Protein AF-A0A2D6AK06-F1 (afdb_monomer_lite)

Structure (mmCIF, N/CA/C/O backbone):
data_AF-A0A2D6AK06-F1
#
_entry.id   AF-A0A2D6AK06-F1
#
loop_
_atom_site.group_PDB
_atom_site.id
_atom_site.type_symbol
_atom_site.label_atom_id
_atom_site.label_alt_id
_atom_site.label_comp_id
_atom_site.label_asym_id
_atom_site.label_entity_id
_atom_site.label_seq_id
_atom_site.pdbx_PDB_ins_code
_atom_site.Cartn_x
_atom_site.Cartn_y
_atom_site.Cartn_z
_atom_site.occupancy
_atom_site.B_iso_or_equiv
_atom_site.auth_seq_id
_atom_site.auth_comp_id
_atom_site.auth_asym_id
_atom_site.auth_atom_id
_atom_site.pdbx_PDB_model_num
ATOM 1 N N . MET A 1 1 ? 34.545 17.286 21.687 1.00 47.78 1 MET A N 1
ATOM 2 C CA . MET A 1 1 ? 33.792 18.553 21.527 1.00 47.78 1 MET A CA 1
ATOM 3 C C . MET A 1 1 ? 34.232 19.224 20.239 1.00 47.78 1 MET A C 1
ATOM 5 O O . MET A 1 1 ? 35.390 19.595 20.132 1.00 47.78 1 MET A O 1
ATOM 9 N N . ILE A 1 2 ? 33.335 19.337 19.262 1.00 51.31 2 ILE A N 1
ATOM 10 C CA . ILE A 1 2 ? 33.600 20.011 17.983 1.00 51.31 2 ILE A CA 1
ATOM 11 C C . ILE A 1 2 ? 33.279 21.502 18.160 1.00 51.31 2 ILE A C 1
ATOM 13 O O . ILE A 1 2 ? 32.221 21.847 18.691 1.00 51.31 2 ILE A O 1
ATOM 17 N N . THR A 1 3 ? 34.194 22.385 17.761 1.00 62.72 3 THR A N 1
ATOM 18 C CA . THR A 1 3 ? 34.053 23.842 17.945 1.00 62.72 3 THR A CA 1
ATOM 19 C C . THR A 1 3 ? 32.986 24.443 17.017 1.00 62.72 3 THR A C 1
ATOM 21 O O . THR A 1 3 ? 32.652 23.880 15.972 1.00 62.72 3 THR A O 1
ATOM 24 N N . GLY A 1 4 ? 32.445 25.620 17.363 1.00 65.50 4 GLY A N 1
ATOM 25 C CA . GLY A 1 4 ? 31.363 26.273 16.603 1.00 65.50 4 GLY A CA 1
ATOM 26 C C . GLY A 1 4 ? 31.684 26.527 15.121 1.00 65.50 4 GLY A C 1
ATOM 27 O O . GLY A 1 4 ? 30.795 26.456 14.273 1.00 65.50 4 GLY A O 1
ATOM 28 N N . ARG A 1 5 ? 32.966 26.735 14.787 1.00 67.94 5 ARG A N 1
ATOM 29 C CA . ARG A 1 5 ? 33.444 26.908 13.405 1.00 67.94 5 ARG A CA 1
ATOM 30 C C . ARG A 1 5 ? 33.368 25.607 12.601 1.00 67.94 5 ARG A C 1
ATOM 32 O O . ARG A 1 5 ? 32.909 25.623 11.464 1.00 67.94 5 ARG A O 1
ATOM 39 N N . GLN A 1 6 ? 33.731 24.484 13.219 1.00 53.53 6 GLN A N 1
ATOM 40 C CA . GLN A 1 6 ? 33.636 23.155 12.612 1.00 53.53 6 GLN A CA 1
ATOM 41 C C . GLN A 1 6 ? 32.174 22.706 12.455 1.00 53.53 6 GLN A C 1
ATOM 43 O O . GLN A 1 6 ? 31.827 22.156 11.418 1.00 53.53 6 GLN A O 1
ATOM 48 N N . LYS A 1 7 ? 31.277 23.039 13.401 1.00 57.12 7 LYS A N 1
ATOM 49 C CA . LYS A 1 7 ? 29.822 22.815 13.242 1.00 57.12 7 LYS A CA 1
ATOM 50 C C . LYS A 1 7 ? 29.222 23.589 12.062 1.00 57.12 7 LYS A C 1
ATOM 52 O O . LYS A 1 7 ? 28.324 23.076 11.403 1.00 57.12 7 LYS A O 1
ATOM 57 N N . LYS A 1 8 ? 29.691 24.814 11.792 1.00 65.94 8 LYS A N 1
ATOM 58 C CA . LYS A 1 8 ? 29.211 25.634 10.665 1.00 65.94 8 LYS A CA 1
ATOM 59 C C . LYS A 1 8 ? 29.693 25.093 9.315 1.00 65.94 8 LYS A C 1
ATOM 61 O O . LYS A 1 8 ? 28.902 25.056 8.383 1.00 65.94 8 LYS A O 1
ATOM 66 N N . ILE A 1 9 ? 30.946 24.642 9.237 1.00 59.91 9 ILE A N 1
ATOM 67 C CA . ILE A 1 9 ? 31.516 24.023 8.029 1.00 59.91 9 ILE A CA 1
ATOM 68 C C . ILE A 1 9 ? 30.859 22.665 7.758 1.00 59.91 9 ILE A C 1
ATOM 70 O O . ILE A 1 9 ? 30.430 22.424 6.640 1.00 59.91 9 ILE A O 1
ATOM 74 N N . LEU A 1 10 ? 30.665 21.835 8.788 1.00 50.72 10 LEU A N 1
ATOM 75 C CA . LEU A 1 10 ? 29.945 20.566 8.661 1.00 50.72 10 LEU A CA 1
ATOM 76 C C . LEU A 1 10 ? 28.488 20.783 8.215 1.00 50.72 10 LEU A C 1
ATOM 78 O O . LEU A 1 10 ? 28.010 20.078 7.341 1.00 50.72 10 LEU A O 1
ATOM 82 N N . ARG A 1 11 ? 27.799 21.810 8.738 1.00 58.22 11 ARG A N 1
ATOM 83 C CA . ARG A 1 11 ? 26.451 22.183 8.265 1.00 58.22 11 ARG A CA 1
ATOM 84 C C . ARG A 1 11 ? 26.416 22.682 6.823 1.00 58.22 11 ARG A C 1
ATOM 86 O O . ARG A 1 11 ? 25.379 22.525 6.198 1.00 58.22 11 ARG A O 1
ATOM 93 N N . LEU A 1 12 ? 27.476 23.323 6.329 1.00 53.69 12 LEU A N 1
ATOM 94 C CA . LEU A 1 12 ? 27.554 23.815 4.948 1.00 53.69 12 LEU A CA 1
ATOM 95 C C . LEU A 1 12 ? 27.888 22.681 3.972 1.00 53.69 12 LEU A C 1
ATOM 97 O O . LEU A 1 12 ? 27.210 22.569 2.962 1.00 53.69 12 LEU A O 1
ATOM 101 N N . LEU A 1 13 ? 28.822 21.797 4.333 1.00 54.72 13 LEU A N 1
ATOM 102 C CA . LEU A 1 13 ? 29.155 20.593 3.561 1.00 54.72 13 LEU A CA 1
ATOM 103 C C . LEU A 1 13 ? 27.957 19.640 3.452 1.00 54.72 13 LEU A C 1
ATOM 105 O O . LEU A 1 13 ? 27.616 19.212 2.357 1.00 54.72 13 LEU A O 1
ATOM 109 N N . ILE A 1 14 ? 27.242 19.402 4.561 1.00 54.75 14 ILE A N 1
ATOM 110 C CA . ILE A 1 14 ? 26.002 18.606 4.551 1.00 54.75 14 ILE A CA 1
ATOM 111 C C . ILE A 1 14 ? 24.922 19.291 3.700 1.00 54.75 14 ILE A C 1
ATOM 113 O O . ILE A 1 14 ? 24.147 18.614 3.038 1.00 54.75 14 ILE A O 1
ATOM 117 N N . ARG A 1 15 ? 24.860 20.632 3.681 1.00 63.34 15 ARG A N 1
ATOM 118 C CA . ARG A 1 15 ? 23.885 21.363 2.856 1.00 63.34 15 ARG A CA 1
ATOM 119 C C . ARG A 1 15 ? 24.180 21.265 1.363 1.00 63.34 15 ARG A C 1
ATOM 121 O O . ARG A 1 15 ? 23.226 21.165 0.606 1.00 63.34 15 ARG A O 1
ATOM 128 N N . GLU A 1 16 ? 25.445 21.329 0.953 1.00 54.47 16 GLU A N 1
ATOM 129 C CA . GLU A 1 16 ? 25.831 21.221 -0.460 1.00 54.47 16 GLU A CA 1
ATOM 130 C C . GLU A 1 16 ? 25.631 19.795 -0.990 1.00 54.47 16 GLU A C 1
ATOM 132 O O . GLU A 1 16 ? 25.054 19.634 -2.063 1.00 54.47 16 GLU A O 1
ATOM 137 N N . GLU A 1 17 ? 25.968 18.758 -0.214 1.00 56.09 17 GLU A N 1
ATOM 138 C CA . GLU A 1 17 ? 25.681 17.367 -0.603 1.00 56.09 17 GLU A CA 1
ATOM 139 C C . GLU A 1 17 ? 24.170 17.060 -0.643 1.00 56.09 17 GLU A C 1
ATOM 141 O O . GLU A 1 17 ? 23.699 16.421 -1.586 1.00 56.09 17 GLU A O 1
ATOM 146 N N . LEU A 1 18 ? 23.369 17.583 0.300 1.00 51.53 18 LEU A N 1
ATOM 147 C CA . LEU A 1 18 ? 21.900 17.459 0.245 1.00 51.53 18 LEU A CA 1
ATOM 148 C C . LEU A 1 18 ? 21.260 18.263 -0.898 1.00 51.53 18 LEU A C 1
ATOM 150 O O . LEU A 1 18 ? 20.170 17.913 -1.348 1.00 51.53 18 LEU A O 1
ATOM 154 N N . MET A 1 19 ? 21.892 19.346 -1.359 1.00 48.19 19 MET A N 1
ATOM 155 C CA . MET A 1 19 ? 21.387 20.151 -2.477 1.00 48.19 19 MET A CA 1
ATOM 156 C C . MET A 1 19 ? 21.596 19.431 -3.815 1.00 48.19 19 MET A C 1
ATOM 158 O O . MET A 1 19 ? 20.706 19.458 -4.659 1.00 48.19 19 MET A O 1
ATOM 162 N N . LEU A 1 20 ? 22.704 18.697 -3.957 1.00 53.31 20 LEU A N 1
ATOM 163 C CA . LEU A 1 20 ? 22.965 17.831 -5.110 1.00 53.31 20 LEU A CA 1
ATOM 164 C C . LEU A 1 20 ? 22.015 16.620 -5.163 1.00 53.31 20 LEU A C 1
ATOM 166 O O . LEU A 1 20 ? 21.596 16.226 -6.244 1.00 53.31 20 LEU A O 1
ATOM 170 N N . LEU A 1 21 ? 21.600 16.074 -4.014 1.00 48.28 21 LEU A N 1
ATOM 171 C CA . LEU A 1 21 ? 20.617 14.979 -3.934 1.00 48.28 21 LEU A CA 1
ATOM 172 C C . LEU A 1 21 ? 19.186 15.401 -4.310 1.00 48.28 21 LEU A C 1
ATOM 174 O O . LEU A 1 21 ? 18.452 14.611 -4.900 1.00 48.28 21 LEU A O 1
ATOM 178 N N . LYS A 1 22 ? 18.793 16.648 -4.020 1.00 50.53 22 LYS A N 1
ATOM 179 C CA . LYS A 1 22 ? 17.475 17.187 -4.409 1.00 50.53 22 LYS A CA 1
ATOM 180 C C . LYS A 1 22 ? 17.372 17.505 -5.901 1.00 50.53 22 LYS A C 1
ATOM 182 O O . LYS A 1 22 ? 16.272 17.454 -6.438 1.00 50.53 22 LYS A O 1
ATOM 187 N N . GLU A 1 23 ? 18.496 17.778 -6.564 1.00 51.84 23 GLU A N 1
ATOM 188 C CA . GLU A 1 23 ? 18.560 17.867 -8.031 1.00 51.84 23 GLU A CA 1
ATOM 189 C C . GLU A 1 23 ? 18.801 16.505 -8.713 1.00 51.84 23 GLU A C 1
ATOM 191 O O . GLU A 1 23 ? 18.509 16.357 -9.898 1.00 51.84 23 GLU A O 1
ATOM 196 N N . ALA A 1 24 ? 19.281 15.487 -7.983 1.00 51.66 24 ALA A N 1
ATOM 197 C CA . ALA A 1 24 ? 19.562 14.152 -8.522 1.00 51.66 24 ALA A CA 1
ATOM 198 C C . ALA A 1 24 ? 18.315 13.281 -8.759 1.00 51.66 24 ALA A C 1
ATOM 200 O O . ALA A 1 24 ? 18.389 12.321 -9.529 1.00 51.66 24 ALA A O 1
ATOM 201 N N . ILE A 1 25 ? 17.160 13.607 -8.167 1.00 54.34 25 ILE A N 1
ATOM 202 C CA . ILE A 1 25 ? 15.891 13.063 -8.662 1.00 54.34 25 ILE A CA 1
ATOM 203 C C . ILE A 1 25 ? 15.470 13.944 -9.836 1.00 54.34 25 ILE A C 1
ATOM 205 O O . ILE A 1 25 ? 14.789 14.953 -9.661 1.00 54.34 25 ILE A O 1
ATOM 209 N N . ASN A 1 26 ? 15.907 13.560 -11.040 1.00 57.22 26 ASN A N 1
ATOM 210 C CA . ASN A 1 26 ? 15.436 14.159 -12.288 1.00 57.22 26 ASN A CA 1
ATOM 211 C C . ASN A 1 26 ? 13.893 14.250 -12.219 1.00 57.22 26 ASN A C 1
ATOM 213 O O . ASN A 1 26 ? 13.256 13.236 -11.918 1.00 57.22 26 ASN A O 1
ATOM 217 N N . PRO A 1 27 ? 13.267 15.415 -12.463 1.00 54.09 27 PRO A N 1
ATOM 218 C CA . PRO A 1 27 ? 11.811 15.545 -12.453 1.00 54.09 27 PRO A CA 1
ATOM 219 C C . PRO A 1 27 ? 11.120 14.529 -13.373 1.00 54.09 27 PRO A C 1
ATOM 221 O O . PRO A 1 27 ? 10.00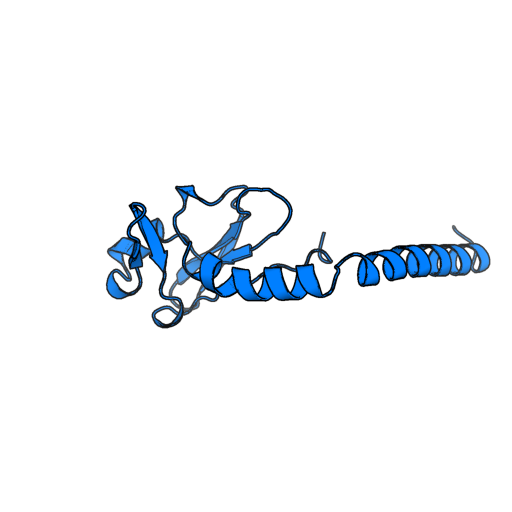9 14.110 -13.075 1.00 54.09 27 PRO A O 1
ATOM 224 N N . GLU A 1 28 ? 11.784 14.050 -14.426 1.00 48.34 28 GLU A N 1
ATOM 225 C CA . GLU A 1 28 ? 11.303 12.945 -15.262 1.00 48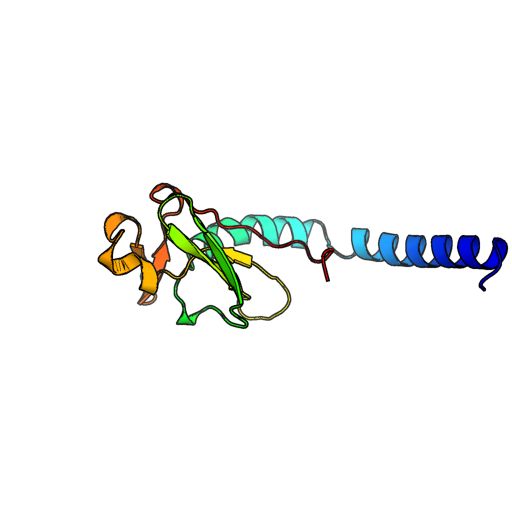.34 28 GLU A CA 1
ATOM 226 C C . GLU A 1 28 ? 11.226 11.615 -14.492 1.00 48.34 28 GLU A C 1
ATOM 228 O O . GLU A 1 28 ? 10.262 10.871 -14.652 1.00 48.34 28 GLU A O 1
ATOM 233 N N . VAL A 1 29 ? 12.186 11.336 -13.603 1.00 53.94 29 VAL A N 1
ATOM 234 C CA . VAL A 1 29 ? 12.172 10.173 -12.697 1.00 53.94 29 VAL A CA 1
ATOM 235 C C . VAL A 1 29 ? 11.131 10.363 -11.594 1.00 53.94 29 VAL A C 1
ATOM 237 O O . VAL A 1 29 ? 10.397 9.427 -11.301 1.00 53.94 29 VAL A O 1
ATOM 240 N N . ALA A 1 30 ? 10.990 11.563 -11.023 1.00 51.47 30 ALA A N 1
ATOM 241 C CA . ALA A 1 30 ? 9.943 11.844 -10.035 1.00 51.47 30 ALA A CA 1
ATOM 242 C C . ALA A 1 30 ? 8.530 11.691 -10.630 1.00 51.47 30 ALA A C 1
ATOM 244 O O . ALA A 1 30 ? 7.662 11.078 -10.014 1.00 51.47 30 ALA A O 1
ATOM 245 N N . ILE A 1 31 ? 8.306 12.192 -11.849 1.00 47.28 31 ILE A N 1
ATOM 246 C CA . ILE A 1 31 ? 7.042 12.041 -12.585 1.00 47.28 31 ILE A CA 1
ATOM 247 C C . ILE A 1 31 ? 6.802 10.571 -12.952 1.00 47.28 31 ILE A C 1
ATOM 249 O O . ILE A 1 31 ? 5.682 10.085 -12.789 1.00 47.28 31 ILE A O 1
ATOM 253 N N . ALA A 1 32 ? 7.833 9.842 -13.391 1.00 47.97 32 ALA A N 1
ATOM 254 C CA . ALA A 1 32 ? 7.728 8.409 -13.665 1.00 47.97 32 ALA A CA 1
ATOM 255 C C . ALA A 1 32 ? 7.387 7.602 -12.401 1.00 47.97 32 ALA A C 1
ATOM 257 O O . ALA A 1 32 ? 6.526 6.726 -12.454 1.00 47.97 32 ALA A O 1
ATOM 258 N N . LEU A 1 33 ? 7.993 7.927 -11.254 1.00 48.09 33 LEU A N 1
ATOM 259 C CA . LEU A 1 33 ? 7.681 7.305 -9.966 1.00 48.09 33 LEU A CA 1
ATOM 260 C C . LEU A 1 33 ? 6.245 7.615 -9.526 1.00 48.09 33 LEU A C 1
ATOM 262 O O . LEU A 1 33 ? 5.536 6.696 -9.133 1.00 48.09 33 LEU A O 1
ATOM 266 N N . ILE A 1 34 ? 5.770 8.859 -9.674 1.00 52.62 34 ILE A N 1
ATOM 267 C CA . ILE A 1 34 ? 4.367 9.223 -9.396 1.00 52.62 34 ILE A CA 1
ATOM 268 C C . ILE A 1 34 ? 3.400 8.436 -10.295 1.00 52.62 34 ILE A C 1
ATOM 270 O O . ILE A 1 34 ? 2.374 7.963 -9.813 1.00 52.62 34 ILE A O 1
ATOM 274 N N . GLY A 1 35 ? 3.729 8.250 -11.577 1.00 54.00 35 GLY A N 1
ATOM 275 C CA . GLY A 1 35 ? 2.943 7.426 -12.503 1.00 54.00 35 GLY A CA 1
ATOM 27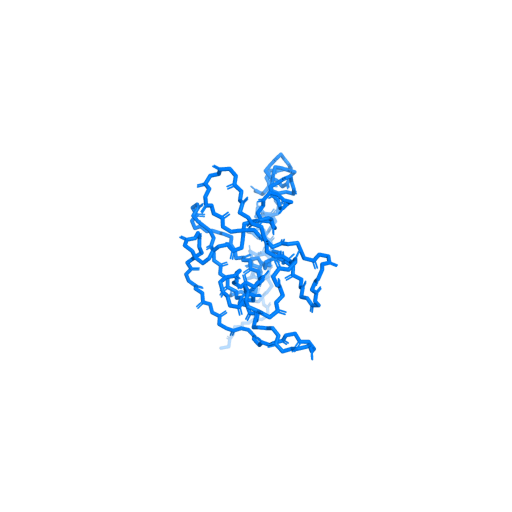6 C C . GLY A 1 35 ? 2.970 5.925 -12.185 1.00 54.00 35 GLY A C 1
ATOM 277 O O . GLY A 1 35 ? 2.023 5.220 -12.526 1.00 54.00 35 GLY A O 1
ATOM 278 N N . LEU A 1 36 ? 4.014 5.445 -11.502 1.00 54.06 36 LEU A N 1
ATOM 279 C CA . LEU A 1 36 ? 4.171 4.051 -11.088 1.00 54.06 36 LEU A CA 1
ATOM 280 C C . LEU A 1 36 ? 3.404 3.729 -9.789 1.00 54.06 36 LEU A C 1
ATOM 282 O O . LEU A 1 36 ? 2.993 2.582 -9.602 1.00 54.06 36 LEU A O 1
ATOM 286 N N . ILE A 1 37 ? 3.151 4.715 -8.915 1.00 56.34 37 ILE A N 1
ATOM 287 C CA . ILE A 1 37 ? 2.429 4.514 -7.641 1.00 56.34 37 ILE A CA 1
ATOM 288 C C . ILE A 1 37 ? 1.052 3.866 -7.837 1.00 56.34 37 ILE A C 1
ATOM 290 O O . ILE A 1 37 ? 0.801 2.871 -7.162 1.00 56.34 37 ILE A O 1
ATOM 294 N N . PRO A 1 38 ? 0.169 4.328 -8.747 1.00 57.22 38 PRO A N 1
ATOM 295 C CA . PRO A 1 38 ? -1.127 3.686 -8.962 1.00 57.22 38 PRO A CA 1
ATOM 296 C C . PRO A 1 38 ? -1.001 2.220 -9.393 1.00 57.22 38 PRO A C 1
ATOM 298 O O . PRO A 1 38 ? -1.762 1.377 -8.930 1.00 57.22 38 PRO A O 1
ATOM 301 N N . THR A 1 39 ? -0.017 1.899 -10.240 1.00 60.56 39 THR A N 1
ATOM 302 C CA . THR A 1 39 ? 0.274 0.521 -10.670 1.00 60.56 39 THR A CA 1
ATOM 303 C C . THR A 1 39 ? 0.877 -0.346 -9.571 1.00 60.56 39 THR A C 1
ATOM 305 O O . THR A 1 39 ? 0.674 -1.550 -9.594 1.00 60.56 39 THR A O 1
ATOM 308 N N . LEU A 1 40 ? 1.602 0.220 -8.606 1.00 58.59 40 LEU A N 1
ATOM 309 C CA . LEU A 1 40 ? 2.123 -0.539 -7.463 1.00 58.59 40 LEU A CA 1
ATOM 310 C C . LEU A 1 40 ? 1.105 -0.652 -6.328 1.00 58.59 40 LEU A C 1
ATOM 312 O O . LEU A 1 40 ? 1.098 -1.659 -5.627 1.00 58.59 40 LEU A O 1
ATOM 316 N N . ALA A 1 41 ? 0.211 0.326 -6.176 1.00 57.84 41 ALA A N 1
ATOM 317 C CA . ALA A 1 41 ? -0.901 0.271 -5.231 1.00 57.84 41 ALA A CA 1
ATOM 318 C C . ALA A 1 41 ? -1.856 -0.888 -5.556 1.00 57.84 41 ALA A C 1
ATOM 320 O O . ALA A 1 41 ? -2.464 -1.466 -4.656 1.00 57.84 41 ALA A O 1
ATOM 321 N N . THR A 1 42 ? -1.940 -1.295 -6.827 1.00 63.75 42 THR A N 1
ATOM 322 C CA . THR A 1 42 ? -2.644 -2.522 -7.204 1.00 63.75 42 THR A CA 1
ATOM 323 C C . THR A 1 42 ? -1.821 -3.783 -6.947 1.00 63.75 42 THR A C 1
ATOM 325 O O . THR A 1 42 ? -2.407 -4.848 -6.896 1.00 63.75 42 THR A O 1
ATOM 328 N N . LEU A 1 43 ? -0.510 -3.742 -6.702 1.00 75.25 43 LEU A N 1
ATOM 329 C CA . LEU A 1 43 ? 0.281 -4.938 -6.384 1.00 75.25 43 LEU A CA 1
ATOM 330 C C . LEU A 1 43 ? 0.355 -5.142 -4.867 1.00 75.25 43 LEU A C 1
ATOM 332 O O . LEU A 1 43 ? 1.188 -4.572 -4.166 1.00 75.25 43 LEU A O 1
ATOM 336 N N . SER A 1 44 ? -0.518 -5.992 -4.329 1.00 87.06 44 SER A N 1
ATOM 337 C CA . SER A 1 44 ? -0.516 -6.327 -2.894 1.00 87.06 44 SER A CA 1
ATOM 338 C C . SER A 1 44 ? -0.244 -7.795 -2.586 1.00 87.06 44 SER A C 1
ATOM 340 O O . SER A 1 44 ? -0.266 -8.203 -1.423 1.00 87.06 44 SER A O 1
ATOM 342 N N . ASP A 1 45 ? 0.086 -8.577 -3.608 1.00 93.56 45 ASP A N 1
ATOM 343 C CA . ASP A 1 45 ? 0.518 -9.960 -3.473 1.00 93.56 45 ASP A CA 1
ATOM 344 C C . ASP A 1 45 ? 1.833 -10.072 -2.683 1.00 93.56 45 ASP A C 1
ATOM 346 O O . ASP A 1 45 ? 2.850 -9.481 -3.048 1.00 93.56 45 ASP A O 1
ATOM 350 N N . ARG A 1 46 ? 1.840 -10.890 -1.625 1.00 94.06 46 ARG A N 1
ATOM 351 C CA . ARG A 1 46 ? 3.030 -11.191 -0.815 1.00 94.06 46 ARG A CA 1
ATOM 352 C C . ARG A 1 46 ? 4.218 -11.679 -1.646 1.00 94.06 46 ARG A C 1
ATOM 354 O O . ARG A 1 46 ? 5.348 -11.406 -1.268 1.00 94.06 46 ARG A O 1
ATOM 361 N N . ARG A 1 47 ? 3.995 -12.396 -2.754 1.00 93.75 47 ARG A N 1
ATOM 362 C CA . ARG A 1 47 ? 5.073 -12.944 -3.602 1.00 93.75 47 ARG A CA 1
ATOM 363 C C . ARG A 1 47 ? 5.907 -11.862 -4.286 1.00 93.75 47 ARG A C 1
ATOM 365 O O . ARG A 1 47 ? 7.026 -12.149 -4.686 1.00 93.75 47 ARG A O 1
ATOM 372 N N . LEU A 1 48 ? 5.358 -10.657 -4.427 1.00 91.81 48 LEU A N 1
ATOM 373 C CA . LEU A 1 48 ? 6.027 -9.517 -5.054 1.00 91.81 48 LEU A CA 1
ATOM 374 C C . LEU A 1 48 ? 6.793 -8.656 -4.037 1.00 91.81 48 LEU A C 1
ATOM 376 O O . LEU A 1 48 ? 7.517 -7.749 -4.432 1.00 91.81 48 LEU A O 1
ATOM 380 N N . LYS A 1 49 ? 6.622 -8.913 -2.735 1.00 92.94 49 LYS A N 1
ATOM 381 C CA . LYS A 1 49 ? 7.125 -8.067 -1.649 1.00 92.94 49 LYS A CA 1
ATOM 382 C C . LYS A 1 49 ? 8.291 -8.740 -0.935 1.00 92.94 49 LYS A C 1
ATOM 384 O O . LYS A 1 49 ? 8.224 -9.923 -0.608 1.00 92.94 49 LYS A O 1
ATOM 389 N N . HIS A 1 50 ? 9.324 -7.966 -0.624 1.00 92.12 50 HIS A N 1
ATOM 390 C CA . HIS A 1 50 ? 10.474 -8.406 0.168 1.00 92.12 50 HIS A CA 1
ATOM 391 C C . HIS A 1 50 ? 10.780 -7.426 1.310 1.00 92.12 50 HIS A C 1
ATOM 393 O O . HIS A 1 50 ? 10.181 -6.352 1.396 1.00 92.12 50 HIS A O 1
ATOM 399 N N . ASP A 1 51 ? 11.671 -7.828 2.224 1.00 93.44 51 ASP A N 1
ATOM 400 C CA . ASP A 1 51 ? 12.048 -7.063 3.427 1.00 93.44 51 ASP A CA 1
ATOM 401 C C . ASP A 1 51 ? 10.832 -6.558 4.224 1.00 93.44 51 ASP A C 1
ATOM 403 O O . ASP A 1 51 ? 10.737 -5.390 4.611 1.00 93.44 51 ASP A O 1
ATOM 407 N N . IL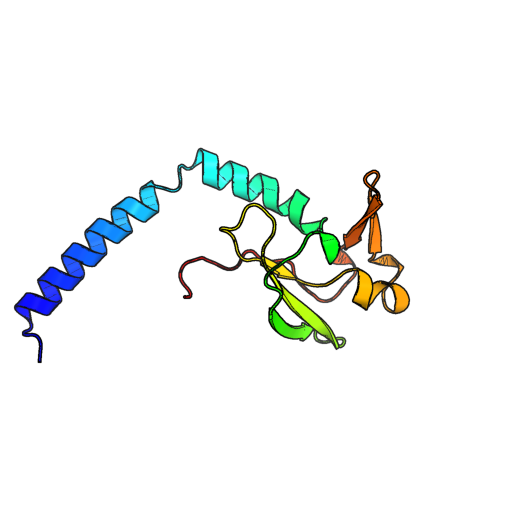E A 1 52 ? 9.864 -7.458 4.414 1.00 94.88 52 ILE A N 1
ATOM 408 C CA . ILE A 1 52 ? 8.557 -7.172 5.007 1.00 94.88 52 ILE A CA 1
ATOM 409 C C . ILE A 1 52 ? 8.713 -6.984 6.521 1.00 94.88 52 ILE A C 1
ATOM 411 O O . ILE A 1 52 ? 9.016 -7.930 7.249 1.00 94.88 52 ILE A O 1
ATOM 415 N N . LEU A 1 53 ? 8.459 -5.768 6.998 1.00 95.50 53 LEU A N 1
ATOM 416 C CA . LEU A 1 53 ? 8.494 -5.386 8.408 1.00 95.50 53 LEU A CA 1
ATOM 417 C C . LEU A 1 53 ? 7.079 -5.031 8.896 1.00 95.50 53 LEU A C 1
ATOM 419 O O . LEU A 1 53 ? 6.404 -4.235 8.246 1.00 95.50 53 LEU A O 1
ATOM 423 N N . PRO A 1 54 ? 6.601 -5.570 10.030 1.00 96.62 54 PRO A N 1
ATOM 424 C CA . PRO A 1 54 ? 5.282 -5.237 10.571 1.00 96.62 54 PRO A CA 1
ATOM 425 C C . PRO A 1 54 ? 5.273 -3.839 11.204 1.00 96.62 54 PRO A C 1
ATOM 427 O O . PRO A 1 54 ? 6.098 -3.552 12.067 1.00 96.62 54 PRO A O 1
ATOM 430 N N . MET A 1 55 ? 4.316 -2.992 10.816 1.00 95.94 55 MET A N 1
ATOM 431 C CA . MET A 1 55 ? 4.192 -1.596 11.276 1.00 95.94 55 MET A CA 1
ATOM 432 C C . MET A 1 55 ? 3.029 -1.367 12.246 1.00 95.94 55 MET A C 1
ATOM 434 O O . MET A 1 55 ? 2.955 -0.325 12.891 1.00 95.94 55 MET A O 1
ATOM 438 N N . GLY A 1 56 ? 2.111 -2.328 12.358 1.00 96.44 56 GLY A N 1
ATOM 439 C CA . GLY A 1 56 ? 0.929 -2.221 13.208 1.00 96.44 56 GLY A CA 1
ATOM 440 C C . GLY A 1 56 ? -0.321 -2.717 12.497 1.00 96.44 56 GLY A C 1
ATOM 441 O O . GLY A 1 56 ? -0.245 -3.602 11.643 1.00 96.44 56 GLY A O 1
ATOM 442 N N . LYS A 1 57 ? -1.475 -2.164 12.876 1.00 97.88 57 LYS A N 1
ATOM 443 C CA . LYS A 1 57 ? -2.778 -2.539 12.322 1.00 97.88 57 LYS A CA 1
ATOM 444 C C . LYS A 1 57 ? -3.639 -1.318 12.011 1.00 97.88 57 LYS A C 1
ATOM 446 O O . LYS A 1 57 ? -3.501 -0.297 12.682 1.00 97.88 57 LYS A O 1
ATOM 451 N N . SER A 1 58 ? -4.539 -1.457 11.040 1.00 96.81 58 SER A N 1
ATOM 452 C CA . SER A 1 58 ? -5.619 -0.502 10.779 1.00 96.81 58 SER A CA 1
ATOM 453 C C . SER A 1 58 ? -6.642 -0.470 11.930 1.00 96.81 58 SER A C 1
ATOM 455 O O . SER A 1 58 ? -6.642 -1.382 12.768 1.00 96.81 58 SER A O 1
ATOM 457 N N . PRO A 1 59 ? -7.540 0.534 11.987 1.00 97.06 59 PRO A N 1
ATOM 458 C CA . PRO A 1 59 ? -8.645 0.573 12.950 1.00 97.06 59 PRO A CA 1
ATOM 459 C C . PRO A 1 59 ? -9.505 -0.702 13.012 1.00 97.06 59 PRO A C 1
ATOM 461 O O . PRO A 1 59 ? -9.934 -1.090 14.101 1.00 97.06 59 PRO A O 1
ATOM 464 N N . THR A 1 60 ? -9.733 -1.381 11.887 1.00 94.81 60 THR A N 1
ATOM 465 C CA . THR A 1 60 ? -10.474 -2.655 11.815 1.00 94.81 60 THR A CA 1
ATOM 466 C C . THR A 1 60 ? -9.600 -3.884 12.079 1.00 94.81 60 THR A C 1
ATOM 468 O O . THR A 1 60 ? -10.112 -4.999 12.187 1.00 94.81 60 THR A O 1
ATOM 471 N N . GLY A 1 61 ? -8.289 -3.702 12.246 1.00 96.38 61 GLY A N 1
ATOM 472 C CA . GLY A 1 61 ? -7.356 -4.761 12.620 1.00 96.38 61 GLY A CA 1
ATOM 473 C C . GLY A 1 61 ? -6.602 -5.408 11.458 1.00 96.38 61 GLY A C 1
ATOM 474 O O . GLY A 1 61 ? -5.971 -6.448 11.676 1.00 96.38 61 GLY A O 1
ATOM 475 N N . ILE A 1 62 ? -6.620 -4.816 10.260 1.00 97.81 62 ILE A N 1
ATOM 476 C CA . ILE A 1 62 ? -5.826 -5.277 9.111 1.00 97.81 62 ILE A CA 1
ATOM 477 C C . ILE A 1 62 ? -4.347 -5.005 9.382 1.00 97.81 62 ILE A C 1
ATOM 479 O O . ILE A 1 62 ? -3.981 -3.894 9.753 1.00 97.81 62 ILE A O 1
ATOM 483 N N . ASN A 1 63 ? -3.479 -6.001 9.198 1.00 98.00 63 ASN A N 1
ATOM 484 C CA . ASN A 1 63 ? -2.042 -5.820 9.402 1.00 98.00 63 ASN A CA 1
ATOM 485 C C . ASN A 1 63 ? -1.443 -4.880 8.344 1.00 98.00 63 ASN A C 1
ATOM 487 O O . ASN A 1 63 ? -1.693 -5.031 7.145 1.00 98.00 63 ASN A O 1
ATOM 491 N N . ILE A 1 64 ? -0.607 -3.947 8.799 1.00 97.44 64 ILE A N 1
ATOM 492 C CA . ILE A 1 64 ? 0.125 -2.999 7.958 1.00 97.44 64 ILE A CA 1
ATOM 493 C C . ILE A 1 64 ? 1.606 -3.353 8.008 1.00 97.44 64 ILE A C 1
ATOM 495 O O . ILE A 1 64 ? 2.175 -3.583 9.079 1.00 97.44 64 ILE A O 1
ATOM 499 N N . TYR A 1 65 ? 2.234 -3.356 6.841 1.00 96.88 65 TYR A N 1
ATOM 500 C CA . TYR A 1 65 ? 3.628 -3.713 6.648 1.00 96.88 65 TYR A CA 1
ATOM 501 C C . TYR A 1 65 ? 4.370 -2.622 5.906 1.00 96.88 65 TYR A C 1
ATOM 503 O O . TYR A 1 65 ? 3.790 -1.924 5.081 1.00 96.88 65 TYR A O 1
ATOM 511 N N . GLU A 1 66 ? 5.669 -2.543 6.145 1.00 95.12 66 GLU A N 1
ATOM 512 C CA . GLU A 1 66 ? 6.600 -1.813 5.308 1.00 95.12 66 GLU A CA 1
ATOM 513 C C . GLU A 1 66 ? 7.490 -2.805 4.561 1.00 95.12 66 GLU A C 1
ATOM 515 O O . GLU A 1 66 ? 8.064 -3.707 5.168 1.00 95.12 66 GLU A O 1
ATOM 520 N N . PHE A 1 67 ? 7.582 -2.674 3.247 1.00 93.88 67 PHE A N 1
ATOM 521 C CA . PHE A 1 67 ? 8.219 -3.642 2.358 1.00 93.88 67 PHE A CA 1
ATOM 522 C C . PHE A 1 67 ? 8.849 -2.933 1.160 1.00 93.88 67 PHE A C 1
ATOM 524 O O . PHE A 1 67 ? 8.686 -1.729 0.966 1.00 93.88 67 PHE A O 1
ATOM 531 N N . SER A 1 68 ? 9.551 -3.699 0.342 1.00 90.62 68 SER A N 1
ATOM 532 C CA . SER A 1 68 ? 10.129 -3.245 -0.918 1.00 90.62 68 SER A CA 1
ATOM 533 C C . SER A 1 68 ? 9.626 -4.125 -2.066 1.00 90.62 68 SER A C 1
ATOM 535 O O . SER A 1 68 ? 9.271 -5.289 -1.853 1.00 90.62 68 SER A O 1
ATOM 537 N N . PHE A 1 69 ? 9.580 -3.557 -3.270 1.00 86.50 69 PHE A N 1
ATOM 538 C CA . PHE A 1 69 ? 9.470 -4.314 -4.519 1.00 86.50 69 PHE A CA 1
ATOM 539 C C . PHE A 1 69 ? 10.845 -4.396 -5.176 1.00 86.50 69 PHE A C 1
ATOM 541 O O . PHE A 1 69 ? 11.683 -3.516 -4.969 1.00 86.50 69 PHE A O 1
ATOM 548 N N . GLU A 1 70 ? 11.050 -5.408 -6.016 1.00 77.56 70 GLU A N 1
ATOM 549 C CA . GLU A 1 70 ? 12.226 -5.448 -6.877 1.00 77.56 70 GLU A CA 1
ATOM 550 C C . GLU A 1 70 ? 12.071 -4.478 -8.067 1.00 77.56 70 GLU A C 1
ATOM 552 O O . GLU A 1 70 ? 10.984 -4.391 -8.647 1.00 77.56 70 GLU A O 1
ATOM 557 N N . PRO A 1 71 ? 13.148 -3.783 -8.483 1.00 69.25 71 PRO A N 1
ATOM 558 C CA . PRO A 1 71 ? 14.468 -3.744 -7.851 1.00 69.25 71 PRO A CA 1
ATOM 559 C C . PRO A 1 71 ? 14.478 -2.909 -6.556 1.00 69.25 71 PRO A C 1
ATOM 561 O O . PRO A 1 71 ? 13.780 -1.905 -6.438 1.00 69.25 71 PRO A O 1
ATOM 564 N N . ALA A 1 72 ? 15.320 -3.312 -5.599 1.00 68.25 72 ALA A N 1
ATOM 565 C CA . ALA A 1 72 ? 15.438 -2.650 -4.301 1.00 68.25 72 ALA A CA 1
ATOM 566 C C . ALA A 1 72 ? 15.838 -1.165 -4.425 1.00 68.25 72 ALA A C 1
ATOM 568 O O . ALA A 1 72 ? 16.640 -0.795 -5.283 1.00 68.25 72 ALA A O 1
ATOM 569 N N . GLY A 1 73 ? 15.317 -0.320 -3.529 1.00 74.44 73 GLY A N 1
ATOM 570 C CA . GLY A 1 73 ? 15.657 1.109 -3.467 1.00 74.44 73 GLY A CA 1
ATOM 571 C C . GLY A 1 73 ? 14.516 2.012 -3.004 1.00 74.44 73 GLY A C 1
ATOM 572 O O . GLY A 1 73 ? 14.775 3.118 -2.546 1.00 74.44 73 GLY A O 1
ATOM 573 N N . GLN A 1 74 ? 13.271 1.529 -3.060 1.00 85.50 74 GLN A N 1
ATOM 574 C CA . GLN A 1 74 ? 12.099 2.237 -2.549 1.00 85.50 74 GLN A CA 1
ATOM 575 C C . GLN A 1 74 ? 11.357 1.385 -1.517 1.00 85.50 74 GLN A C 1
ATOM 577 O O . GLN A 1 74 ? 11.058 0.215 -1.763 1.00 85.50 74 GLN A O 1
ATOM 582 N N . ARG A 1 75 ? 11.042 1.999 -0.373 1.00 89.88 75 ARG A N 1
ATOM 583 C CA . ARG A 1 75 ? 10.203 1.435 0.689 1.00 89.88 75 ARG A CA 1
ATOM 584 C C . ARG A 1 75 ? 8.747 1.854 0.488 1.00 89.88 75 ARG A C 1
ATOM 586 O O . ARG A 1 75 ? 8.470 3.006 0.151 1.00 89.88 75 ARG A O 1
ATOM 593 N N . TYR A 1 76 ? 7.831 0.930 0.724 1.00 91.88 76 TYR A N 1
ATOM 594 C CA . TYR A 1 76 ? 6.388 1.123 0.632 1.00 91.88 76 TYR A CA 1
ATOM 595 C C . TYR A 1 76 ? 5.733 0.648 1.915 1.00 91.88 76 TYR A C 1
ATOM 597 O O . TYR A 1 76 ? 6.228 -0.283 2.549 1.00 91.88 76 TYR A O 1
ATOM 605 N N . ARG A 1 77 ? 4.596 1.237 2.267 1.00 94.62 77 ARG A N 1
ATOM 606 C CA . ARG A 1 77 ? 3.744 0.797 3.367 1.00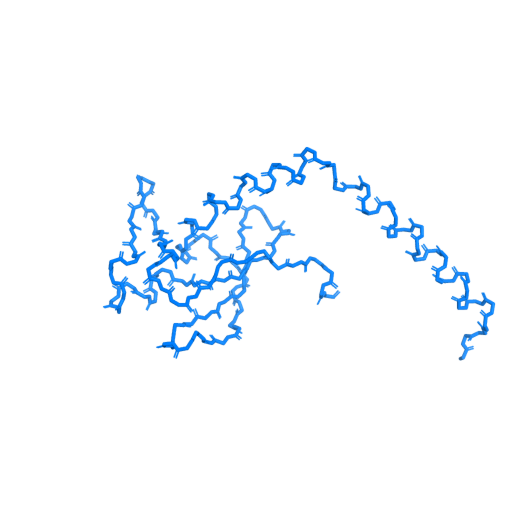 94.62 77 ARG A CA 1
ATOM 607 C C . ARG A 1 77 ? 2.391 0.354 2.827 1.00 94.62 77 ARG A C 1
ATOM 609 O O . ARG A 1 77 ? 1.839 1.002 1.948 1.00 94.62 77 ARG A O 1
ATOM 616 N N . GLY A 1 78 ? 1.869 -0.766 3.321 1.00 95.12 78 GLY A N 1
ATOM 617 C CA . GLY A 1 78 ? 0.595 -1.317 2.861 1.00 95.12 78 GLY A CA 1
ATOM 618 C C . GLY A 1 78 ? 0.283 -2.705 3.423 1.00 95.12 78 GLY A C 1
ATOM 619 O O . GLY A 1 78 ? 0.924 -3.166 4.363 1.00 95.12 78 GLY A O 1
ATOM 620 N N . VAL A 1 79 ? -0.699 -3.390 2.837 1.00 97.00 79 VAL A N 1
ATOM 621 C CA . VAL A 1 79 ? -1.230 -4.671 3.339 1.00 97.00 79 VAL A CA 1
ATOM 622 C C . VAL A 1 79 ? -0.687 -5.866 2.549 1.00 97.00 79 VAL A C 1
ATOM 624 O O . VAL A 1 79 ? -0.098 -5.700 1.481 1.00 97.00 79 VAL A O 1
ATOM 627 N N . MET A 1 80 ? -0.895 -7.091 3.034 1.00 97.19 80 MET A N 1
ATOM 628 C CA . MET A 1 80 ? -0.710 -8.308 2.232 1.00 97.19 80 MET A CA 1
ATOM 629 C C . MET A 1 80 ? -2.071 -8.855 1.798 1.00 97.19 80 MET A C 1
ATOM 631 O O . MET A 1 80 ? -2.893 -9.200 2.645 1.00 97.19 80 MET A O 1
ATOM 635 N N . ALA A 1 81 ? -2.295 -8.991 0.488 1.00 96.62 81 ALA A N 1
ATOM 636 C CA . ALA A 1 81 ? -3.574 -9.448 -0.064 1.00 96.62 81 ALA A CA 1
ATOM 637 C C . ALA A 1 81 ? -3.998 -10.819 0.491 1.00 96.62 81 ALA A C 1
ATOM 639 O O . ALA A 1 81 ? -5.165 -11.044 0.797 1.00 96.62 81 ALA A O 1
ATOM 640 N N . GLN A 1 82 ? -3.029 -11.720 0.683 1.00 96.19 82 GLN A N 1
ATOM 641 C CA . GLN A 1 82 ? -3.263 -13.062 1.217 1.00 96.19 82 GLN A CA 1
ATOM 642 C C . GLN A 1 82 ? -3.831 -13.069 2.640 1.00 96.19 82 GLN A C 1
ATOM 644 O O . GLN A 1 82 ? -4.483 -14.038 3.007 1.00 96.19 82 GLN A O 1
ATOM 649 N N . GLU A 1 83 ? -3.578 -12.036 3.448 1.00 96.75 83 GLU A N 1
ATOM 650 C CA . GLU A 1 83 ? -4.048 -11.991 4.841 1.00 96.75 83 GLU A CA 1
ATOM 651 C C . GLU A 1 83 ? -5.476 -11.473 4.974 1.00 96.75 83 GLU A C 1
ATOM 653 O O . GLU A 1 83 ? -6.133 -11.719 5.984 1.00 96.75 83 GLU A O 1
ATOM 658 N N . ILE A 1 84 ? -5.964 -10.762 3.957 1.00 95.88 84 ILE A N 1
ATOM 659 C CA . ILE A 1 84 ? -7.311 -10.193 3.958 1.00 95.88 84 ILE A CA 1
ATOM 660 C C . ILE A 1 84 ? -8.261 -10.921 3.007 1.00 95.88 84 ILE A C 1
ATOM 662 O O . ILE A 1 84 ? -9.422 -10.542 2.923 1.00 95.88 84 ILE A O 1
ATOM 666 N N . LEU A 1 85 ? -7.806 -11.976 2.322 1.00 94.88 85 LEU A N 1
ATOM 667 C CA . LEU A 1 85 ? -8.607 -12.716 1.343 1.00 94.88 85 LEU A CA 1
ATOM 668 C C . LEU A 1 85 ? -9.911 -13.262 1.948 1.00 94.88 85 LEU A C 1
ATOM 670 O O . LEU A 1 85 ? -10.965 -13.156 1.329 1.00 94.88 85 LEU A O 1
ATOM 674 N N . ASP A 1 86 ? -9.845 -13.783 3.175 1.00 93.06 86 ASP A N 1
ATOM 675 C CA . ASP A 1 86 ? -11.004 -14.378 3.849 1.00 93.06 86 ASP A CA 1
ATOM 676 C C . ASP A 1 86 ? -11.903 -13.330 4.524 1.00 93.06 86 ASP A C 1
ATOM 678 O O . ASP A 1 86 ? -13.113 -13.520 4.638 1.00 93.06 86 ASP A O 1
ATOM 682 N N . THR A 1 87 ? -11.323 -12.220 4.990 1.00 95.12 87 THR A N 1
ATOM 683 C CA . THR A 1 87 ? -12.040 -11.196 5.773 1.00 95.12 87 THR A CA 1
ATOM 684 C C . THR A 1 87 ? -12.604 -10.070 4.908 1.00 95.12 87 THR A C 1
ATOM 686 O O . THR A 1 87 ? -13.673 -9.546 5.209 1.00 95.12 87 THR A O 1
ATOM 689 N N . HIS A 1 88 ? -11.917 -9.729 3.818 1.00 95.88 88 HIS A N 1
ATOM 690 C CA . HIS A 1 88 ? -12.271 -8.677 2.865 1.00 95.88 88 HIS A CA 1
ATOM 691 C C . HIS A 1 88 ? -12.171 -9.196 1.417 1.00 95.88 88 HIS A C 1
ATOM 693 O O . HIS A 1 88 ? -11.467 -8.606 0.594 1.00 95.88 88 HIS A O 1
ATOM 699 N N . PRO A 1 89 ? -12.886 -10.279 1.053 1.00 95.38 89 PRO A N 1
ATOM 700 C CA . PRO A 1 89 ? -12.771 -10.894 -0.273 1.00 95.38 89 PRO A CA 1
ATOM 701 C C . PRO A 1 89 ? -13.110 -9.920 -1.409 1.00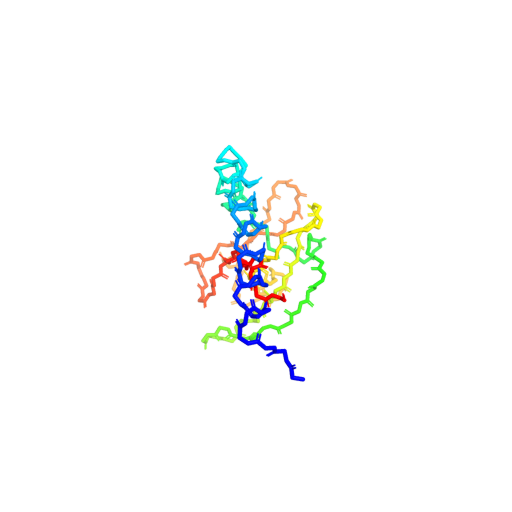 95.38 89 PRO A C 1
ATOM 703 O O . PRO A 1 89 ? -12.501 -9.966 -2.471 1.00 95.38 89 PRO A O 1
ATOM 706 N N . ASN A 1 90 ? -14.032 -8.981 -1.173 1.00 94.69 90 ASN A N 1
ATOM 707 C CA . ASN A 1 90 ? -14.409 -7.961 -2.154 1.00 94.69 90 ASN A CA 1
ATOM 708 C C . ASN A 1 90 ? -13.312 -6.914 -2.394 1.00 94.69 90 ASN A C 1
ATOM 710 O O . ASN A 1 90 ? -13.357 -6.218 -3.408 1.00 94.69 90 ASN A O 1
ATOM 714 N N . ALA A 1 91 ? -12.337 -6.785 -1.496 1.00 95.50 91 ALA A N 1
ATOM 715 C CA . ALA A 1 91 ? -11.203 -5.891 -1.680 1.00 95.50 91 ALA A CA 1
ATOM 716 C C . ALA A 1 91 ? -10.075 -6.550 -2.483 1.00 95.50 91 ALA A C 1
ATOM 718 O O . ALA A 1 91 ? -9.223 -5.837 -3.000 1.00 95.50 91 ALA A O 1
ATOM 719 N N . VAL A 1 92 ? -10.062 -7.880 -2.627 1.00 96.19 92 VAL A N 1
ATOM 720 C CA . VAL A 1 92 ? -8.989 -8.601 -3.321 1.00 96.19 92 VAL A CA 1
ATOM 721 C C . VAL A 1 92 ? -9.421 -8.992 -4.732 1.00 96.19 92 VAL A C 1
ATOM 723 O O . VAL A 1 92 ? -10.517 -9.508 -4.945 1.00 96.19 92 VAL A O 1
ATOM 726 N N . VAL A 1 93 ? -8.550 -8.771 -5.714 1.00 94.06 93 VAL A N 1
ATOM 727 C CA . VAL A 1 93 ? -8.719 -9.288 -7.080 1.00 94.06 93 VAL A CA 1
ATOM 728 C C . VAL A 1 93 ? -7.482 -10.022 -7.553 1.00 94.06 93 VAL A C 1
ATOM 730 O O . VAL A 1 93 ? -6.399 -9.845 -7.006 1.00 94.06 93 VAL A O 1
ATOM 733 N N . ILE A 1 94 ? -7.658 -10.863 -8.566 1.00 93.19 94 ILE A N 1
ATOM 734 C CA . ILE A 1 94 ? -6.567 -11.508 -9.291 1.00 93.19 94 ILE A CA 1
ATOM 735 C C . ILE A 1 94 ? -6.419 -10.760 -10.610 1.00 93.19 94 ILE A C 1
ATOM 737 O O . ILE A 1 94 ? -7.395 -10.641 -11.352 1.00 93.19 94 ILE A O 1
ATOM 741 N N . ASN A 1 95 ? -5.226 -10.244 -10.876 1.00 86.56 95 ASN A N 1
ATOM 742 C CA . ASN A 1 95 ? -4.891 -9.630 -12.155 1.00 86.56 95 ASN A CA 1
ATOM 743 C C . ASN A 1 95 ? -4.634 -10.714 -13.219 1.00 86.56 95 ASN A C 1
ATOM 745 O O . ASN A 1 95 ? -4.435 -11.886 -12.895 1.00 86.56 95 ASN A O 1
ATOM 749 N N . ASP A 1 96 ? -4.586 -10.325 -14.494 1.00 88.12 96 ASP A N 1
ATOM 750 C CA . ASP A 1 96 ? -4.365 -11.253 -15.619 1.00 88.12 96 ASP A CA 1
ATOM 751 C C . ASP A 1 96 ? -3.021 -12.010 -15.542 1.00 88.12 96 ASP A C 1
ATOM 753 O O . ASP A 1 96 ? -2.860 -13.073 -16.140 1.00 88.12 96 ASP A O 1
ATOM 757 N N . ASP A 1 97 ? -2.062 -11.484 -14.779 1.00 85.19 97 ASP A N 1
ATOM 758 C CA . ASP A 1 97 ? -0.757 -12.091 -14.498 1.00 85.19 97 ASP A CA 1
ATOM 759 C C . ASP A 1 97 ? -0.787 -13.140 -13.363 1.00 85.19 97 ASP A C 1
ATOM 761 O O . ASP A 1 97 ? 0.225 -13.783 -13.074 1.00 85.19 97 ASP A O 1
ATOM 765 N N . GLY A 1 98 ? -1.945 -13.349 -12.729 1.00 90.62 98 GLY A N 1
ATOM 766 C CA . GLY A 1 98 ? -2.135 -14.314 -11.649 1.00 90.62 98 GLY A CA 1
ATOM 767 C C . GLY A 1 98 ? -1.654 -13.837 -10.275 1.00 90.62 98 GLY A C 1
ATOM 768 O O . GLY A 1 98 ? -1.569 -14.658 -9.349 1.00 90.62 98 GLY A O 1
ATOM 769 N N . PHE A 1 99 ? -1.331 -12.551 -10.112 1.00 94.00 99 PHE A N 1
ATOM 770 C CA . PHE A 1 99 ? -1.020 -11.946 -8.815 1.00 94.00 99 PHE A CA 1
ATOM 771 C C . PHE A 1 99 ? -2.240 -11.283 -8.176 1.00 94.00 99 PHE A C 1
ATOM 773 O O . PHE A 1 99 ? -3.145 -10.790 -8.852 1.00 94.00 99 PHE A O 1
ATOM 780 N N . TYR A 1 100 ? -2.263 -11.280 -6.843 1.00 94.69 100 TYR A N 1
ATOM 781 C CA . TYR A 1 100 ? -3.295 -10.590 -6.087 1.00 94.69 100 TYR A CA 1
ATOM 782 C C . TYR A 1 100 ? -3.075 -9.077 -6.035 1.00 94.69 100 TYR A C 1
ATOM 784 O O . TYR A 1 100 ? -1.977 -8.569 -5.792 1.00 94.69 100 TYR A O 1
ATOM 792 N N . ALA A 1 101 ? -4.188 -8.371 -6.146 1.00 92.88 101 ALA A N 1
ATOM 793 C CA . ALA A 1 101 ? -4.304 -6.938 -6.021 1.00 92.88 101 ALA A CA 1
ATOM 794 C C . ALA A 1 101 ? -5.320 -6.566 -4.949 1.00 92.88 101 ALA A C 1
ATOM 796 O O . ALA A 1 101 ? -6.250 -7.326 -4.684 1.00 92.88 101 ALA A O 1
ATOM 797 N N . VAL A 1 102 ? -5.145 -5.395 -4.334 1.00 93.88 102 VAL A N 1
ATOM 798 C CA . VAL A 1 102 ? -6.061 -4.880 -3.309 1.00 93.88 102 VAL A CA 1
ATOM 799 C C . VAL A 1 102 ? -6.666 -3.561 -3.774 1.00 93.88 102 VAL A C 1
ATOM 801 O O . VAL A 1 102 ? -5.955 -2.628 -4.138 1.00 93.88 102 VAL A O 1
ATOM 804 N N . ARG A 1 103 ? -7.996 -3.472 -3.743 1.00 94.19 103 ARG A N 1
ATOM 805 C CA . ARG A 1 103 ? -8.741 -2.217 -3.841 1.00 94.19 103 ARG A CA 1
ATOM 806 C C . ARG A 1 103 ? -8.693 -1.516 -2.491 1.00 94.19 103 ARG A C 1
ATOM 808 O O . ARG A 1 103 ? -9.532 -1.757 -1.631 1.00 94.19 103 ARG A O 1
ATOM 815 N N . TYR A 1 104 ? -7.718 -0.632 -2.326 1.00 92.62 104 TYR A N 1
ATOM 816 C CA . TYR A 1 104 ? -7.532 0.134 -1.093 1.00 92.62 104 TYR A CA 1
ATOM 817 C C . TYR A 1 104 ? -8.741 1.009 -0.721 1.00 92.62 104 TYR A C 1
ATOM 819 O O . TYR A 1 104 ? -8.976 1.249 0.453 1.00 92.62 104 TYR A O 1
ATOM 827 N N . SER A 1 105 ? -9.582 1.392 -1.689 1.00 93.88 105 SER A N 1
ATOM 828 C CA . SER A 1 105 ? -10.851 2.093 -1.432 1.00 93.88 105 SER A CA 1
ATOM 829 C C . SER A 1 105 ? -11.904 1.264 -0.681 1.00 93.88 105 SER A C 1
ATOM 831 O O . SER A 1 105 ? -12.899 1.823 -0.233 1.00 93.88 105 SER A O 1
ATOM 833 N N . GLU A 1 106 ? -11.719 -0.055 -0.581 1.00 95.44 106 GLU A N 1
ATOM 834 C CA . GLU A 1 106 ? -12.654 -1.000 0.048 1.00 95.44 106 GLU A CA 1
ATOM 835 C C . GLU A 1 106 ? -12.188 -1.452 1.446 1.00 95.44 106 GLU A C 1
ATOM 837 O O . GLU A 1 106 ? -12.809 -2.327 2.052 1.00 95.44 106 GLU A O 1
ATOM 842 N N . ILE A 1 107 ? -11.079 -0.900 1.952 1.00 95.50 107 ILE A N 1
ATOM 843 C CA . ILE A 1 107 ? -10.508 -1.209 3.271 1.00 95.50 107 ILE A CA 1
ATOM 844 C C . ILE A 1 107 ? -10.082 0.072 3.993 1.00 95.50 107 ILE A C 1
ATOM 846 O O . ILE A 1 107 ? -9.939 1.127 3.387 1.00 95.50 107 ILE A O 1
ATOM 850 N N . ASP A 1 108 ? -9.862 -0.016 5.303 1.00 96.44 108 ASP A N 1
ATOM 851 C CA . ASP A 1 108 ? -9.428 1.104 6.147 1.00 96.44 108 ASP A CA 1
ATOM 852 C C . ASP A 1 108 ? -7.899 1.158 6.323 1.00 96.44 108 ASP A C 1
ATOM 854 O O . ASP A 1 108 ? -7.385 1.429 7.408 1.00 96.44 108 ASP A O 1
ATOM 858 N N . ALA A 1 109 ? -7.158 0.867 5.257 1.00 94.94 109 ALA A N 1
ATOM 859 C CA . ALA A 1 109 ? -5.704 0.948 5.229 1.00 94.94 109 ALA A CA 1
ATOM 860 C C . ALA A 1 109 ? -5.256 1.741 4.002 1.00 94.94 109 ALA A C 1
ATOM 862 O O . ALA A 1 109 ? -5.947 1.738 2.989 1.00 94.94 109 ALA A O 1
ATOM 863 N N . ASP A 1 110 ? -4.077 2.352 4.089 1.00 92.38 110 ASP A N 1
ATOM 864 C CA . ASP A 1 110 ? -3.490 3.145 3.012 1.00 92.38 110 ASP A CA 1
ATOM 865 C C . ASP A 1 110 ? -2.314 2.414 2.342 1.00 92.38 110 ASP A C 1
ATOM 867 O O . ASP A 1 110 ? -1.730 1.468 2.893 1.00 92.38 110 ASP A O 1
ATOM 871 N N . PHE A 1 111 ? -1.981 2.851 1.126 1.00 91.19 111 PHE A N 1
ATOM 872 C CA . PHE A 1 111 ? -0.752 2.480 0.430 1.00 91.19 111 PHE A CA 1
ATOM 873 C C . PHE A 1 111 ? 0.116 3.722 0.263 1.00 91.19 111 PHE A C 1
ATOM 875 O O . PHE A 1 111 ? -0.245 4.632 -0.483 1.00 91.19 111 PHE A O 1
ATOM 882 N N . ASP A 1 112 ? 1.281 3.725 0.905 1.00 88.88 112 ASP A N 1
ATOM 883 C CA . ASP A 1 112 ? 2.167 4.885 0.937 1.00 88.88 112 ASP A CA 1
ATOM 884 C C . ASP A 1 112 ? 3.560 4.547 0.414 1.00 88.88 112 ASP A C 1
ATOM 886 O O . ASP A 1 112 ? 4.096 3.459 0.641 1.00 88.88 112 ASP A O 1
ATOM 890 N N . ILE A 1 113 ? 4.196 5.529 -0.220 1.00 88.44 113 ILE A N 1
ATOM 891 C CA . ILE A 1 113 ? 5.651 5.549 -0.356 1.00 88.44 113 ILE A CA 1
ATOM 892 C C . ILE A 1 113 ? 6.236 5.994 0.985 1.00 88.44 113 ILE A C 1
ATOM 894 O O . ILE A 1 113 ? 5.866 7.048 1.499 1.00 88.44 113 ILE A O 1
ATOM 898 N N . VAL A 1 114 ? 7.197 5.240 1.517 1.00 87.69 114 VAL A N 1
ATOM 899 C CA . VAL A 1 114 ? 7.972 5.670 2.687 1.00 87.69 114 VAL A CA 1
ATOM 900 C C . VAL A 1 114 ? 9.151 6.532 2.214 1.00 87.69 114 VAL A C 1
ATOM 902 O O . VAL A 1 114 ? 9.972 6.047 1.426 1.00 87.69 114 VAL A O 1
ATOM 905 N N . PRO A 1 115 ? 9.247 7.809 2.636 1.00 80.19 115 PRO A N 1
ATOM 906 C CA . PRO A 1 115 ? 10.329 8.695 2.222 1.00 80.19 115 PRO A CA 1
ATOM 907 C C . PRO A 1 115 ? 11.703 8.170 2.651 1.00 80.19 115 PRO A C 1
ATOM 909 O O . PRO A 1 115 ? 11.879 7.686 3.764 1.00 80.19 115 PRO A O 1
ATOM 912 N N . LEU A 1 116 ? 12.705 8.333 1.785 1.00 67.94 116 LEU A N 1
ATOM 913 C CA . LEU A 1 116 ? 14.083 7.890 2.041 1.00 67.94 116 LEU A CA 1
ATOM 914 C C . LEU A 1 116 ? 14.807 8.695 3.141 1.00 67.94 116 LEU A C 1
ATOM 916 O O . LEU A 1 116 ? 15.925 8.348 3.503 1.00 67.94 116 LEU A O 1
ATOM 920 N N . GLU A 1 117 ? 14.199 9.762 3.670 1.00 60.28 117 GLU A N 1
ATOM 921 C CA . GLU A 1 117 ? 14.813 10.651 4.669 1.00 60.28 117 GLU A CA 1
ATOM 922 C C . GLU A 1 117 ? 14.726 10.124 6.123 1.00 60.28 117 GLU A C 1
ATOM 924 O O . GLU A 1 117 ? 15.220 10.790 7.031 1.00 60.28 117 GLU A O 1
ATOM 929 N N . GLU A 1 118 ? 14.121 8.952 6.366 1.00 46.34 118 GLU A N 1
ATOM 930 C CA . GLU A 1 118 ? 13.839 8.436 7.724 1.00 46.34 118 GLU A CA 1
ATOM 931 C C . GLU A 1 118 ? 14.751 7.293 8.229 1.00 46.34 118 GLU A C 1
ATOM 933 O O . GLU A 1 118 ? 14.421 6.661 9.235 1.00 46.34 118 GLU A O 1
ATOM 938 N N . PHE A 1 119 ? 15.911 7.042 7.608 1.00 48.59 119 PHE A N 1
ATOM 939 C CA . PHE A 1 119 ? 16.861 6.006 8.062 1.00 48.59 119 PHE A CA 1
ATOM 940 C C . PHE A 1 119 ? 18.219 6.565 8.502 1.00 48.59 119 PHE A C 1
ATOM 942 O O . PHE A 1 119 ? 18.819 7.361 7.743 1.00 48.59 119 PHE A O 1
#

Secondary structure (DSSP, 8-state):
---HHHHHHHHHHHHHHHHHHHHHS-HHHHHHHHHHHHHHHT---GGG-EEEEEEEE-TT--EEEEEEPSSSS-EEEE--HHHHTTT-GGGEEE-TTS-EEE-GGGSS---EEEPGGG-

Radius of gyration: 19.01 Å; chains: 1; bounding box: 48×41×37 Å

Sequence (119 aa):
MITGRQKKILRLLIREELMLLKEAINPEVAIALIGLIPTLATLSDRRLKHDILPMGKSPTGINIYEFSFEPAGQRYRGVMAQEILDTHPNAVVINDDGFYAVRYSEIDADFDIVPLEEF

Foldseek 3Di:
DDDPVRVVVVVVVVVVVVVVVVVVCPVVNVVVVVVCQVVVLFFQAPVQWPPWAWDFAFPVGFTKTWTAGPPDDWIKIDHHLVVCCVPQVVQWDQDPVRGITGNCVSDRIDIDTDDPPPD

pLDDT: mean 77.8, std 19.02, range [46.34, 98.0]